Protein AF-A0A026VW78-F1 (afdb_monomer)

Organism: Ooceraea biroi (NCBI:txid2015173)

Foldseek 3Di:
DDQALVVVVCCVPPVVCVVCVVPDPVCVLQDAAEDPAPPRCPDPVNVVVCCVRNVQRYEYPPGDHDDDPDDPDPD

Sequence (75 aa):
RNVTGHSFLELLRDYLPTLLEEVDLETRRRMWIQMDGAPPHFARNIRHFLDKNFNGRWIGRGDPIAWPPRRFDFT

Mean predicted aligned error: 6.8 Å

InterPro domains:
  IPR036397 Ribonuclease H superfamily [G3DSA:3.30.420.10] (1-75)

Secondary structure (DSSP, 8-state):
----HHHHHHIIIIIHHHHTTTS-HHHHHH--EE----GGGG-HHHHHHHHHHHTT-EEBSSSSSBPPS------

Structure (mmCIF, N/CA/C/O backbone):
data_AF-A0A026VW78-F1
#
_entry.id   AF-A0A026VW78-F1
#
loop_
_atom_site.group_PDB
_atom_site.id
_atom_site.type_symbol
_atom_site.label_atom_id
_atom_site.label_alt_id
_atom_site.label_comp_id
_atom_site.label_asym_id
_atom_site.label_entity_id
_atom_site.label_seq_id
_atom_site.pdbx_PDB_ins_code
_atom_site.Cartn_x
_atom_site.Cartn_y
_atom_site.Cartn_z
_atom_site.occupancy
_atom_site.B_iso_or_equiv
_atom_site.auth_seq_id
_atom_site.auth_comp_id
_atom_site.auth_asym_id
_atom_site.auth_atom_id
_atom_site.pdbx_PDB_model_num
ATOM 1 N N . ARG A 1 1 ? 15.607 11.637 -1.926 1.00 57.69 1 ARG A N 1
ATOM 2 C CA . ARG A 1 1 ? 15.629 10.154 -1.816 1.00 57.69 1 ARG A CA 1
ATOM 3 C C . ARG A 1 1 ? 14.812 9.618 -2.990 1.00 57.69 1 ARG A C 1
ATOM 5 O O . ARG A 1 1 ? 13.715 10.121 -3.179 1.00 57.69 1 ARG A O 1
ATOM 12 N N . ASN A 1 2 ? 15.344 8.711 -3.815 1.00 69.00 2 ASN A N 1
ATOM 13 C CA . ASN A 1 2 ? 14.609 8.185 -4.977 1.00 69.00 2 ASN A CA 1
ATOM 14 C C . ASN A 1 2 ? 13.552 7.171 -4.521 1.00 69.00 2 ASN A C 1
ATOM 16 O O . ASN A 1 2 ? 13.848 6.326 -3.677 1.00 69.00 2 ASN A O 1
ATOM 20 N N . VAL A 1 3 ? 12.342 7.244 -5.079 1.00 74.44 3 VAL A N 1
ATOM 21 C CA . VAL A 1 3 ? 11.282 6.266 -4.805 1.00 74.44 3 VAL A CA 1
ATOM 22 C C . VAL A 1 3 ? 11.548 5.012 -5.637 1.00 74.44 3 VAL A C 1
ATOM 24 O O . VAL A 1 3 ? 11.522 5.046 -6.865 1.00 74.44 3 VAL A O 1
ATOM 27 N N . THR A 1 4 ? 11.817 3.900 -4.960 1.00 84.88 4 THR A N 1
ATOM 28 C CA . THR A 1 4 ? 11.879 2.555 -5.550 1.00 84.88 4 THR A CA 1
ATOM 29 C C . THR A 1 4 ? 10.603 1.786 -5.217 1.00 84.88 4 THR A C 1
ATOM 31 O O . THR A 1 4 ? 9.885 2.141 -4.281 1.00 84.88 4 THR A O 1
ATOM 34 N N . GLY A 1 5 ? 10.339 0.682 -5.921 1.00 81.75 5 GLY A N 1
ATOM 35 C CA . GLY A 1 5 ? 9.213 -0.188 -5.566 1.00 81.75 5 GLY A CA 1
ATOM 36 C C . GLY A 1 5 ? 9.325 -0.789 -4.157 1.00 81.75 5 GLY A C 1
ATOM 37 O O . GLY A 1 5 ? 8.311 -1.042 -3.515 1.00 81.75 5 GLY A O 1
ATOM 38 N N . HIS A 1 6 ? 10.544 -0.968 -3.635 1.00 85.94 6 HIS A N 1
ATOM 39 C CA . HIS A 1 6 ? 10.755 -1.449 -2.269 1.00 85.94 6 HIS A CA 1
ATOM 40 C C . HIS A 1 6 ? 10.382 -0.390 -1.227 1.00 85.94 6 HIS A C 1
ATOM 42 O O . HIS A 1 6 ? 9.548 -0.656 -0.369 1.00 85.94 6 HIS A O 1
ATOM 48 N N . SER A 1 7 ? 10.921 0.827 -1.355 1.00 87.88 7 SER A N 1
ATOM 49 C CA . SER A 1 7 ? 10.588 1.936 -0.447 1.00 87.88 7 SER A CA 1
ATOM 50 C C . SER A 1 7 ? 9.112 2.330 -0.524 1.00 87.88 7 SER A C 1
ATOM 52 O O . SER A 1 7 ? 8.539 2.812 0.444 1.00 87.88 7 SER A O 1
ATOM 54 N N . PHE A 1 8 ? 8.476 2.132 -1.681 1.00 87.94 8 PHE A N 1
ATOM 55 C CA . PHE A 1 8 ? 7.043 2.365 -1.817 1.00 87.94 8 PHE A CA 1
ATOM 56 C C . PHE A 1 8 ? 6.206 1.267 -1.148 1.00 87.94 8 PHE A C 1
ATOM 58 O O . PHE A 1 8 ? 5.202 1.567 -0.513 1.00 87.94 8 PHE A O 1
ATOM 65 N N . LEU A 1 9 ? 6.624 0.001 -1.228 1.00 89.56 9 LEU A N 1
ATOM 66 C CA . LEU A 1 9 ? 5.970 -1.068 -0.473 1.00 89.56 9 LEU A CA 1
ATOM 67 C C . LEU A 1 9 ? 6.115 -0.862 1.043 1.00 89.56 9 LEU A C 1
ATOM 69 O O . LEU A 1 9 ? 5.164 -1.103 1.778 1.00 89.56 9 LEU A O 1
ATOM 73 N N . GLU A 1 10 ? 7.278 -0.394 1.497 1.00 92.06 10 GLU A N 1
ATOM 74 C CA . GLU A 1 10 ? 7.518 -0.007 2.892 1.00 92.06 10 GLU A CA 1
ATOM 75 C C . GLU A 1 10 ? 6.553 1.106 3.327 1.00 92.06 10 GLU A C 1
ATOM 77 O O . GLU A 1 10 ? 5.881 0.970 4.345 1.00 92.06 10 GLU A O 1
ATOM 82 N N . LEU A 1 11 ? 6.374 2.148 2.503 1.00 91.06 11 LEU A N 1
ATOM 83 C CA . LEU A 1 11 ? 5.365 3.189 2.732 1.00 91.06 11 LEU A CA 1
ATOM 84 C C . LEU A 1 11 ? 3.962 2.592 2.930 1.00 91.06 11 LEU A C 1
ATOM 86 O O . LEU A 1 11 ? 3.296 2.904 3.914 1.00 91.06 11 LEU A O 1
ATOM 90 N N . LEU A 1 12 ? 3.519 1.726 2.015 1.00 90.62 12 LEU A N 1
ATOM 91 C CA . LEU A 1 12 ? 2.179 1.129 2.059 1.00 90.62 12 LEU A CA 1
ATOM 92 C C . LEU A 1 12 ? 1.965 0.193 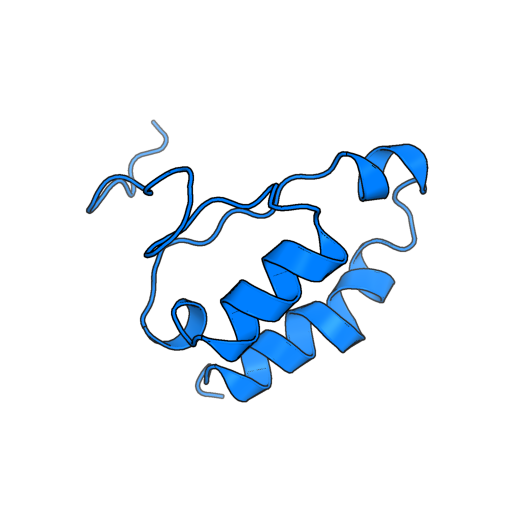3.254 1.00 90.62 12 LEU A C 1
ATOM 94 O O . LEU A 1 12 ? 0.850 0.095 3.760 1.00 90.62 12 LEU A O 1
ATOM 98 N N . ARG A 1 13 ? 3.003 -0.534 3.669 1.00 92.06 13 ARG A N 1
ATOM 99 C CA . ARG A 1 13 ? 2.902 -1.547 4.723 1.00 92.06 13 ARG A CA 1
ATOM 100 C C . ARG A 1 13 ? 3.104 -0.958 6.113 1.00 92.06 13 ARG A C 1
ATOM 102 O O . ARG A 1 13 ? 2.344 -1.295 7.014 1.00 92.06 13 ARG A O 1
ATOM 109 N N . ASP A 1 14 ? 4.117 -0.115 6.270 1.00 93.69 14 ASP A N 1
ATOM 110 C CA . ASP A 1 14 ? 4.651 0.250 7.584 1.00 93.69 14 ASP A CA 1
ATOM 111 C C . ASP A 1 14 ? 4.234 1.663 8.004 1.00 93.69 14 ASP A C 1
ATOM 113 O O . ASP A 1 14 ? 4.051 1.920 9.188 1.00 93.69 14 ASP A O 1
ATOM 117 N N . TYR A 1 15 ? 4.027 2.571 7.045 1.00 93.94 15 TYR A N 1
ATOM 118 C CA . TYR A 1 15 ? 3.712 3.974 7.337 1.00 93.94 15 TYR A CA 1
ATOM 119 C C . TYR A 1 15 ? 2.241 4.318 7.106 1.00 93.94 15 TYR A C 1
ATOM 121 O O . TYR A 1 15 ? 1.651 5.065 7.883 1.00 93.94 15 TYR A O 1
ATOM 129 N N . LEU A 1 16 ? 1.622 3.770 6.057 1.00 92.69 16 LEU A N 1
ATOM 130 C CA . LEU A 1 16 ? 0.225 4.045 5.724 1.00 92.69 16 LEU A CA 1
ATOM 131 C C . LEU A 1 16 ? -0.751 3.720 6.872 1.00 92.69 16 LEU A C 1
ATOM 133 O O . LEU A 1 16 ? -1.647 4.531 7.095 1.00 92.69 16 LEU A O 1
ATOM 137 N N . PRO A 1 17 ? -0.606 2.617 7.638 1.00 91.44 17 PRO A N 1
ATOM 138 C CA . PRO A 1 17 ? -1.486 2.363 8.778 1.00 91.44 17 PRO A CA 1
ATOM 139 C C . PRO A 1 17 ? -1.423 3.465 9.840 1.00 91.44 17 PRO A C 1
ATOM 141 O O . PRO A 1 17 ? -2.473 3.866 10.336 1.00 91.44 17 PRO A O 1
ATOM 144 N N . THR A 1 18 ? -0.219 3.978 10.122 1.00 94.38 18 THR A N 1
ATOM 145 C CA . THR A 1 18 ? 0.009 5.083 11.064 1.00 94.38 18 THR A CA 1
ATOM 146 C C . THR A 1 18 ? -0.595 6.386 10.555 1.00 94.38 18 THR A C 1
ATOM 148 O O . THR A 1 18 ? -1.272 7.092 11.292 1.00 94.38 18 THR A O 1
ATOM 151 N N . LEU A 1 19 ? -0.442 6.681 9.261 1.00 94.00 19 LEU A N 1
ATOM 152 C CA . LEU A 1 19 ? -1.047 7.868 8.643 1.00 94.00 19 LEU A CA 1
ATOM 153 C C . LEU A 1 19 ? -2.583 7.852 8.673 1.00 94.00 19 LEU A C 1
ATOM 155 O O . LEU A 1 19 ? -3.209 8.899 8.533 1.00 94.00 19 LEU A O 1
ATOM 159 N N . LEU A 1 20 ? -3.190 6.676 8.836 1.00 94.25 20 LEU A N 1
ATOM 160 C CA . LEU A 1 20 ? -4.636 6.4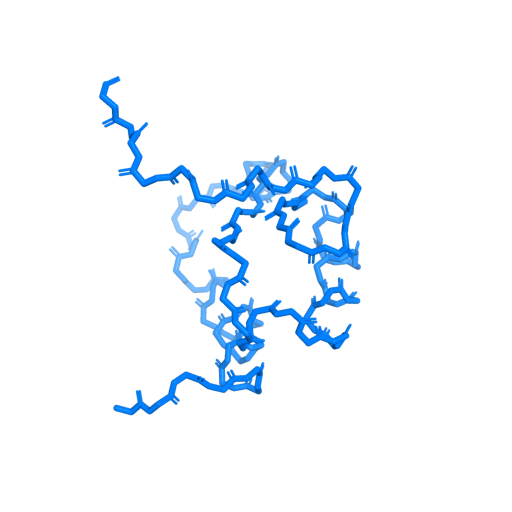91 8.881 1.00 94.25 20 LEU A CA 1
ATOM 161 C C . LEU A 1 20 ? -5.162 6.259 10.302 1.00 94.25 20 LEU A C 1
ATOM 163 O O . LEU A 1 20 ? -6.316 5.865 10.437 1.00 94.25 20 LEU A O 1
ATOM 167 N N . GLU A 1 21 ? -4.362 6.473 11.353 1.00 94.50 21 GLU A N 1
ATOM 168 C CA . GLU A 1 21 ? -4.748 6.179 12.744 1.00 94.50 21 GLU A CA 1
ATOM 169 C C . GLU A 1 21 ? -6.052 6.860 13.182 1.00 94.50 21 GLU A C 1
ATOM 171 O O . GLU A 1 21 ? -6.852 6.224 13.867 1.00 94.50 21 GLU A O 1
ATOM 176 N N . GLU A 1 22 ? -6.319 8.071 12.694 1.00 96.00 22 GLU A N 1
ATOM 177 C CA . GLU A 1 22 ? -7.530 8.851 12.996 1.00 96.00 22 GLU A CA 1
ATOM 178 C C . GLU A 1 22 ? -8.759 8.461 12.148 1.00 96.00 22 GLU A C 1
ATOM 180 O O . GLU A 1 22 ? -9.879 8.881 12.427 1.00 96.00 22 GLU A O 1
ATOM 185 N N . VAL A 1 23 ? -8.582 7.659 11.094 1.00 94.25 23 VAL A N 1
ATOM 186 C CA . VAL A 1 23 ? -9.689 7.190 10.242 1.00 94.25 23 VAL A CA 1
ATOM 187 C C . VAL A 1 23 ? -10.320 5.968 10.897 1.00 94.25 23 VAL A C 1
ATOM 189 O O . VAL A 1 23 ? -9.604 5.072 11.320 1.00 94.25 23 VAL A O 1
ATOM 192 N N . ASP A 1 24 ? -11.637 5.833 10.971 1.00 95.00 24 ASP A N 1
ATOM 193 C CA . ASP A 1 24 ? -12.226 4.637 11.583 1.00 95.00 24 ASP A CA 1
ATOM 194 C C . ASP A 1 24 ? -11.947 3.352 10.766 1.00 95.00 24 ASP A C 1
ATOM 196 O O . ASP A 1 24 ? -11.658 3.373 9.563 1.00 95.00 24 ASP A O 1
ATOM 200 N N . LEU A 1 25 ? -12.022 2.194 11.428 1.00 90.50 25 LEU A N 1
ATOM 201 C CA . LEU A 1 25 ? -11.708 0.904 10.804 1.00 90.50 25 LEU A CA 1
ATOM 202 C C . LEU A 1 25 ? -12.673 0.529 9.670 1.00 90.50 25 LEU A C 1
ATOM 204 O O . LEU A 1 25 ? -12.261 -0.158 8.734 1.00 90.50 25 LEU A O 1
ATOM 208 N N . GLU A 1 26 ? -13.941 0.936 9.734 1.00 92.25 26 GLU A N 1
ATOM 209 C CA . GLU A 1 26 ? -14.925 0.619 8.696 1.00 92.25 26 GLU A CA 1
ATOM 210 C C . GLU A 1 26 ? -14.606 1.386 7.410 1.00 92.25 26 GLU A C 1
ATOM 212 O O . GLU A 1 26 ? -14.570 0.792 6.326 1.00 92.25 26 GLU A O 1
ATOM 217 N N . THR A 1 27 ? -14.256 2.665 7.543 1.00 92.19 27 THR A N 1
ATOM 218 C CA . THR A 1 27 ? -13.775 3.503 6.445 1.00 92.19 27 THR A CA 1
ATOM 219 C C . THR A 1 27 ? -12.482 2.944 5.855 1.00 92.19 27 THR A C 1
ATOM 221 O O . THR A 1 27 ? -12.419 2.724 4.644 1.00 92.19 27 THR A O 1
ATOM 224 N N . ARG A 1 28 ? -11.480 2.594 6.678 1.00 90.62 28 ARG A N 1
ATOM 225 C CA . ARG A 1 28 ? -10.226 1.978 6.186 1.00 90.62 28 ARG A CA 1
ATOM 226 C C . ARG A 1 28 ? -10.479 0.681 5.412 1.00 90.62 28 ARG A C 1
ATOM 228 O O . ARG A 1 28 ? -9.854 0.448 4.380 1.00 90.62 28 ARG A O 1
ATOM 235 N N . ARG A 1 29 ? -11.422 -0.154 5.866 1.00 87.75 29 ARG A N 1
ATOM 236 C CA . ARG A 1 29 ? -11.787 -1.412 5.189 1.00 87.75 29 ARG A CA 1
ATOM 237 C C . ARG A 1 29 ? -12.487 -1.199 3.848 1.00 87.75 29 ARG A C 1
ATOM 239 O O . ARG A 1 29 ? -12.422 -2.091 3.009 1.00 87.75 29 ARG A O 1
ATOM 246 N N . ARG A 1 30 ? -13.153 -0.063 3.633 1.00 90.62 30 ARG A N 1
ATOM 247 C CA . ARG A 1 30 ? -13.848 0.269 2.372 1.00 90.62 30 ARG A CA 1
ATOM 248 C C . ARG A 1 30 ? -13.052 1.197 1.455 1.00 90.62 30 ARG A C 1
ATOM 250 O O . ARG A 1 30 ? -13.480 1.440 0.329 1.00 90.62 30 ARG A O 1
ATOM 257 N N . MET A 1 31 ? -11.912 1.693 1.922 1.00 90.94 31 MET A N 1
ATOM 258 C CA . MET A 1 31 ? -11.067 2.629 1.194 1.00 90.94 31 MET A CA 1
ATOM 259 C C . MET A 1 31 ? -10.529 2.025 -0.111 1.00 90.94 31 MET A C 1
ATOM 261 O O . MET A 1 31 ? -10.275 0.819 -0.205 1.00 90.94 31 MET A O 1
ATOM 265 N N . TRP A 1 32 ? -10.346 2.902 -1.098 1.00 90.75 32 TRP A N 1
ATOM 266 C CA . TRP A 1 32 ? -9.690 2.621 -2.371 1.00 90.75 32 TRP A CA 1
ATOM 267 C C . TRP A 1 32 ? -8.318 3.287 -2.418 1.00 90.75 32 TRP A C 1
ATOM 269 O O . TRP A 1 32 ? -8.170 4.430 -1.990 1.00 90.75 32 TRP A O 1
ATOM 279 N N . ILE A 1 33 ? -7.328 2.586 -2.970 1.00 88.00 33 ILE A N 1
ATOM 280 C CA . ILE A 1 33 ? -5.988 3.139 -3.206 1.00 88.00 33 ILE A CA 1
ATOM 281 C C . ILE A 1 33 ? -5.845 3.504 -4.683 1.00 88.00 33 ILE A C 1
ATOM 283 O O . ILE A 1 33 ? -6.024 2.656 -5.548 1.00 88.00 33 ILE A O 1
ATOM 287 N N . GLN A 1 34 ? -5.483 4.747 -4.990 1.00 87.19 34 GLN A N 1
ATOM 288 C CA . GLN A 1 34 ? -5.231 5.193 -6.362 1.00 87.19 34 GLN A CA 1
ATOM 289 C C . GLN A 1 34 ? -3.746 5.516 -6.550 1.00 87.19 34 GLN A C 1
ATOM 291 O O . GLN A 1 34 ? -3.154 6.210 -5.727 1.00 87.19 34 GLN A O 1
ATOM 296 N N . MET A 1 35 ? -3.149 5.036 -7.643 1.00 82.00 35 MET A N 1
ATOM 297 C CA . MET A 1 35 ? -1.755 5.308 -8.007 1.00 82.00 35 MET A CA 1
ATOM 298 C C . MET A 1 35 ? -1.651 5.775 -9.462 1.00 82.00 35 MET A C 1
ATOM 300 O O . MET A 1 35 ? -2.307 5.237 -10.351 1.00 82.00 35 MET A O 1
ATOM 304 N N . ASP A 1 36 ? -0.770 6.741 -9.721 1.00 74.25 36 ASP A N 1
ATOM 305 C CA . ASP A 1 36 ? -0.596 7.428 -11.014 1.00 74.25 36 ASP A CA 1
ATOM 306 C C . ASP A 1 36 ? 0.123 6.598 -12.101 1.00 74.25 36 ASP A C 1
ATOM 308 O O . ASP A 1 36 ? 0.328 7.047 -13.231 1.00 74.25 36 ASP A O 1
ATOM 312 N N . GLY A 1 37 ? 0.490 5.354 -11.785 1.00 68.69 37 GLY A N 1
ATOM 313 C CA . GLY A 1 37 ? 1.131 4.433 -12.716 1.00 68.69 37 GLY A CA 1
ATOM 314 C C . GLY A 1 37 ? 2.616 4.711 -12.966 1.00 68.69 37 GLY A C 1
ATOM 315 O O . GLY A 1 37 ? 3.151 4.177 -13.946 1.00 68.69 37 GLY A O 1
ATOM 316 N N . ALA A 1 38 ? 3.295 5.497 -12.117 1.00 75.50 38 ALA A N 1
ATOM 317 C CA . ALA A 1 38 ? 4.740 5.675 -12.236 1.00 75.50 38 ALA A CA 1
ATOM 318 C C . ALA A 1 38 ? 5.490 4.325 -12.105 1.00 75.50 38 ALA A C 1
ATOM 320 O O . ALA A 1 38 ? 5.039 3.425 -11.388 1.00 75.50 38 ALA A O 1
ATOM 321 N N . PRO A 1 39 ? 6.661 4.161 -12.758 1.00 72.31 39 PRO A N 1
ATOM 322 C CA . PRO A 1 39 ? 7.411 2.901 -12.777 1.00 72.31 39 PRO A CA 1
ATOM 323 C C . PRO A 1 39 ? 7.629 2.213 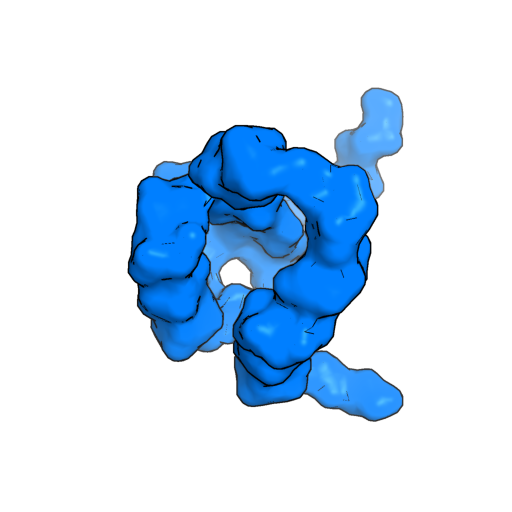-11.414 1.00 72.31 39 PRO A C 1
ATOM 325 O O . PRO A 1 39 ? 7.454 0.993 -11.357 1.00 72.31 39 PRO A O 1
ATOM 328 N N . PRO A 1 40 ? 7.964 2.917 -10.308 1.00 70.25 40 PRO A N 1
ATOM 329 C CA . P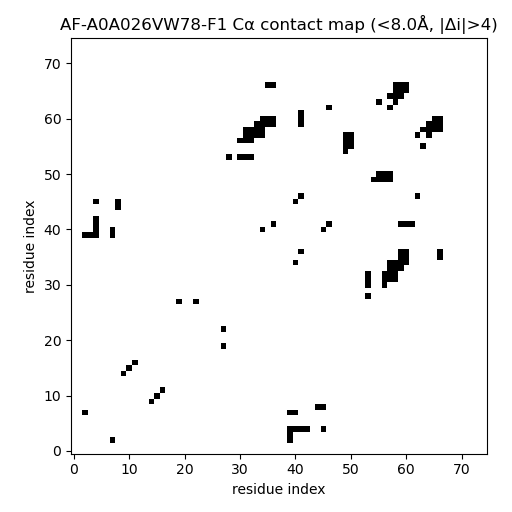RO A 1 40 ? 8.147 2.254 -9.016 1.00 70.25 40 PRO A CA 1
ATOM 330 C C . PRO A 1 40 ? 6.848 1.675 -8.438 1.00 70.25 40 PRO A C 1
ATOM 332 O O . PRO A 1 40 ? 6.923 0.731 -7.659 1.00 70.25 40 PRO A O 1
ATOM 335 N N . HIS A 1 41 ? 5.675 2.171 -8.842 1.00 71.12 41 HIS A N 1
ATOM 336 C CA . HIS A 1 41 ? 4.368 1.724 -8.347 1.00 71.12 41 HIS A CA 1
ATOM 337 C C . HIS A 1 41 ? 3.839 0.474 -9.075 1.00 71.12 41 HIS A C 1
ATOM 339 O O . HIS A 1 41 ? 2.897 -0.161 -8.611 1.00 71.12 41 HIS A O 1
ATOM 345 N N . PHE A 1 42 ? 4.461 0.075 -10.192 1.00 70.81 42 PHE A N 1
ATOM 346 C CA . PHE A 1 42 ? 4.018 -1.054 -11.026 1.00 70.81 42 PHE A CA 1
ATOM 347 C C . PHE A 1 42 ? 4.601 -2.422 -10.613 1.00 70.81 42 PHE A C 1
ATOM 349 O O . PHE A 1 42 ? 4.287 -3.462 -11.205 1.00 70.81 42 PHE A O 1
ATOM 356 N N . ALA A 1 43 ? 5.488 -2.461 -9.616 1.00 83.06 43 ALA A N 1
ATOM 357 C CA . ALA A 1 43 ? 6.177 -3.697 -9.266 1.00 83.06 43 ALA A CA 1
ATOM 358 C C . ALA A 1 43 ? 5.192 -4.789 -8.791 1.00 83.06 43 ALA A C 1
ATOM 360 O O . ALA A 1 43 ? 4.227 -4.533 -8.073 1.00 83.06 43 ALA A O 1
ATOM 361 N N . ARG A 1 44 ? 5.428 -6.045 -9.200 1.00 86.25 44 ARG A N 1
ATOM 362 C CA . ARG A 1 44 ? 4.518 -7.183 -8.940 1.00 86.25 44 ARG A CA 1
ATOM 363 C C . ARG A 1 44 ? 4.232 -7.403 -7.449 1.00 86.25 44 ARG A C 1
ATOM 365 O O . ARG A 1 44 ? 3.132 -7.803 -7.092 1.00 86.25 44 ARG A O 1
ATOM 372 N N . ASN A 1 45 ? 5.219 -7.157 -6.593 1.00 86.88 45 ASN A N 1
ATOM 373 C CA . ASN A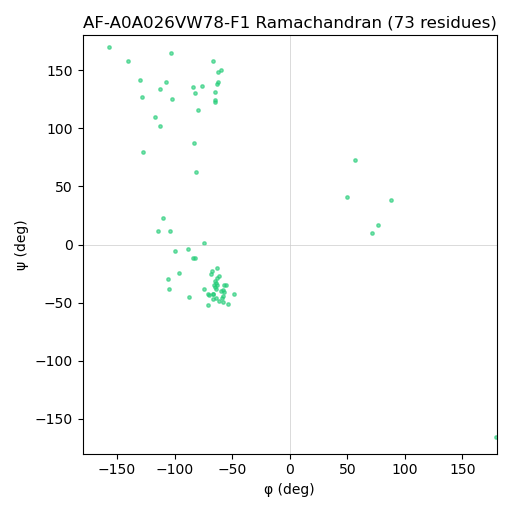 1 45 ? 5.084 -7.261 -5.140 1.00 86.88 45 ASN A CA 1
ATOM 374 C C . ASN A 1 45 ? 4.097 -6.233 -4.563 1.00 86.88 45 ASN A C 1
ATOM 376 O O . ASN A 1 45 ? 3.355 -6.579 -3.651 1.00 86.88 45 ASN A O 1
ATOM 380 N N . ILE A 1 46 ? 4.055 -5.013 -5.107 1.00 87.06 46 ILE A N 1
ATOM 381 C CA . ILE A 1 46 ? 3.094 -3.976 -4.706 1.00 87.06 46 ILE A CA 1
ATOM 382 C C . ILE A 1 46 ? 1.681 -4.405 -5.092 1.00 87.06 46 ILE A C 1
ATOM 384 O O . ILE A 1 46 ? 0.791 -4.379 -4.254 1.00 87.06 46 ILE A O 1
ATOM 388 N N . ARG A 1 47 ? 1.492 -4.889 -6.324 1.00 87.00 47 ARG A N 1
ATOM 389 C CA . ARG A 1 47 ? 0.183 -5.360 -6.807 1.00 87.00 47 ARG A CA 1
ATOM 390 C C . ARG A 1 47 ? -0.375 -6.484 -5.939 1.00 87.00 47 ARG A C 1
ATOM 392 O O . ARG A 1 47 ? -1.469 -6.378 -5.407 1.00 87.00 47 ARG A O 1
ATOM 399 N N . HIS A 1 48 ? 0.448 -7.497 -5.671 1.00 89.06 48 HIS A N 1
ATOM 400 C CA . HIS A 1 48 ? 0.055 -8.615 -4.815 1.00 89.06 48 HIS A CA 1
ATOM 401 C C . HIS A 1 48 ? -0.241 -8.179 -3.368 1.00 89.06 48 HIS A C 1
AT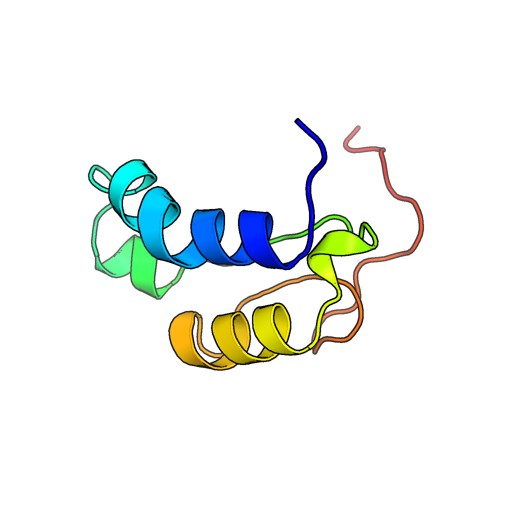OM 403 O O . HIS A 1 48 ? -1.136 -8.722 -2.719 1.00 89.06 48 HIS A O 1
ATOM 409 N N . PHE A 1 49 ? 0.493 -7.185 -2.855 1.00 90.12 49 PHE A N 1
ATOM 410 C CA . PHE A 1 49 ? 0.188 -6.581 -1.562 1.00 90.12 49 PHE A CA 1
ATOM 411 C C . PHE A 1 49 ? -1.174 -5.878 -1.584 1.00 90.12 49 PHE A C 1
ATOM 413 O O . PHE A 1 49 ? -1.969 -6.079 -0.667 1.00 90.12 49 PHE A O 1
ATOM 420 N N . LEU A 1 50 ? -1.464 -5.092 -2.619 1.00 89.19 50 LEU A N 1
ATOM 421 C CA . LEU A 1 50 ? -2.719 -4.358 -2.724 1.00 89.19 50 LEU A CA 1
ATOM 422 C C . LEU A 1 50 ? -3.924 -5.292 -2.889 1.00 89.19 50 LEU A C 1
ATOM 424 O O . LEU A 1 50 ? -4.913 -5.133 -2.176 1.00 89.19 50 LEU A O 1
ATOM 428 N N . ASP A 1 51 ? -3.809 -6.330 -3.716 1.00 88.94 51 ASP A N 1
ATOM 429 C CA . ASP A 1 51 ? -4.855 -7.345 -3.882 1.00 88.94 51 ASP A CA 1
ATOM 430 C C . ASP A 1 51 ? -5.197 -8.031 -2.555 1.00 88.94 51 ASP A C 1
ATOM 432 O O . ASP A 1 51 ? -6.371 -8.177 -2.206 1.00 88.94 51 ASP A O 1
ATOM 436 N N . LYS A 1 52 ? -4.171 -8.399 -1.775 1.00 90.19 52 LYS A N 1
ATOM 437 C CA . LYS A 1 52 ? -4.343 -9.088 -0.491 1.00 90.19 52 LYS A CA 1
ATOM 438 C C . LYS A 1 52 ? -4.924 -8.184 0.599 1.00 90.19 52 LYS A C 1
ATOM 440 O O . LYS A 1 52 ? -5.758 -8.642 1.374 1.00 90.19 52 LYS A O 1
ATOM 445 N N . ASN A 1 53 ? -4.461 -6.937 0.697 1.00 89.50 53 ASN A N 1
ATOM 446 C CA . ASN A 1 53 ? -4.770 -6.064 1.838 1.00 89.50 53 ASN A CA 1
ATOM 447 C C . ASN A 1 53 ? -5.954 -5.123 1.583 1.00 89.50 53 ASN A C 1
ATOM 449 O O . ASN A 1 53 ? -6.625 -4.723 2.530 1.00 89.50 53 ASN A O 1
ATOM 453 N N . PHE A 1 54 ? -6.245 -4.810 0.320 1.00 87.88 54 PHE A N 1
ATOM 454 C CA . PHE A 1 54 ? -7.357 -3.943 -0.077 1.00 87.88 54 PHE A CA 1
ATOM 455 C C . PHE A 1 54 ? -8.428 -4.696 -0.878 1.00 87.88 54 PHE A C 1
ATOM 457 O O . PHE A 1 54 ? -9.324 -4.070 -1.434 1.00 87.88 54 PHE A O 1
ATOM 464 N N . ASN A 1 55 ? -8.380 -6.035 -0.929 1.00 87.56 55 ASN A N 1
ATOM 465 C CA . ASN A 1 55 ? -9.325 -6.891 -1.665 1.00 87.56 55 ASN A CA 1
ATOM 466 C C . ASN A 1 55 ? -9.535 -6.441 -3.127 1.00 87.56 55 ASN A C 1
ATOM 468 O O . ASN A 1 55 ? -10.671 -6.385 -3.599 1.00 87.56 55 ASN A O 1
ATOM 472 N N . GLY A 1 56 ? -8.464 -6.041 -3.816 1.00 83.50 56 GLY A N 1
ATOM 473 C CA . GLY A 1 56 ? -8.549 -5.530 -5.190 1.00 83.50 56 GLY A CA 1
ATOM 474 C C . GLY A 1 56 ? -9.182 -4.136 -5.331 1.00 83.50 56 GLY A C 1
ATOM 475 O O . GLY A 1 56 ? -9.447 -3.706 -6.448 1.00 83.50 56 GLY A O 1
ATOM 476 N N . ARG A 1 57 ? -9.423 -3.402 -4.231 1.00 89.00 57 ARG A N 1
ATOM 477 C CA . ARG A 1 57 ? -9.869 -1.994 -4.251 1.00 89.00 57 ARG A CA 1
ATOM 478 C C . ARG A 1 57 ? -8.694 -1.049 -4.466 1.00 89.00 57 ARG A C 1
ATOM 480 O O . ARG A 1 57 ? -8.354 -0.229 -3.608 1.00 89.00 57 ARG A O 1
ATOM 487 N N . TRP A 1 58 ? -8.052 -1.176 -5.613 1.00 88.44 58 TRP A N 1
ATOM 488 C CA . TRP A 1 58 ? -7.041 -0.226 -6.025 1.00 88.44 58 TRP A CA 1
ATOM 489 C C . TRP A 1 58 ? -7.130 0.065 -7.520 1.00 88.44 58 TRP A C 1
ATOM 491 O O . TRP A 1 58 ? -7.790 -0.643 -8.277 1.00 88.44 58 TRP A O 1
ATOM 501 N N . ILE A 1 59 ? -6.580 1.212 -7.902 1.00 85.12 59 ILE A N 1
ATOM 502 C CA . ILE A 1 59 ? -6.620 1.738 -9.260 1.00 85.12 59 ILE A CA 1
ATOM 503 C C . ILE A 1 59 ? -5.190 2.084 -9.652 1.00 85.12 59 ILE A C 1
ATOM 505 O O . ILE A 1 59 ? -4.502 2.835 -8.954 1.00 85.12 59 ILE A O 1
ATOM 509 N N . GLY A 1 60 ? -4.742 1.559 -10.786 1.00 82.50 60 GLY A N 1
ATOM 510 C CA . GLY A 1 60 ? -3.400 1.814 -11.278 1.00 82.50 60 GLY A CA 1
ATOM 511 C C . GLY A 1 60 ? -3.107 1.098 -12.587 1.00 82.50 60 GLY A C 1
ATOM 512 O O . GLY A 1 60 ? -3.989 0.630 -13.305 1.00 82.50 60 GLY A O 1
ATOM 513 N N . ARG A 1 61 ? -1.823 1.037 -12.938 1.00 75.56 61 ARG A N 1
ATOM 514 C CA . ARG A 1 61 ? -1.363 0.315 -14.125 1.00 75.56 61 ARG A CA 1
ATOM 515 C C . ARG A 1 61 ? -1.231 -1.183 -13.785 1.00 75.56 61 ARG A C 1
ATOM 517 O O . ARG A 1 61 ? -0.539 -1.527 -12.833 1.00 75.56 61 ARG A O 1
ATOM 524 N N . GLY A 1 62 ? -1.805 -2.067 -14.611 1.00 69.69 62 GLY A N 1
ATOM 525 C CA . GLY A 1 62 ? -1.623 -3.535 -14.536 1.00 69.69 62 GLY A CA 1
ATOM 526 C C . GLY A 1 62 ? -2.586 -4.283 -13.622 1.00 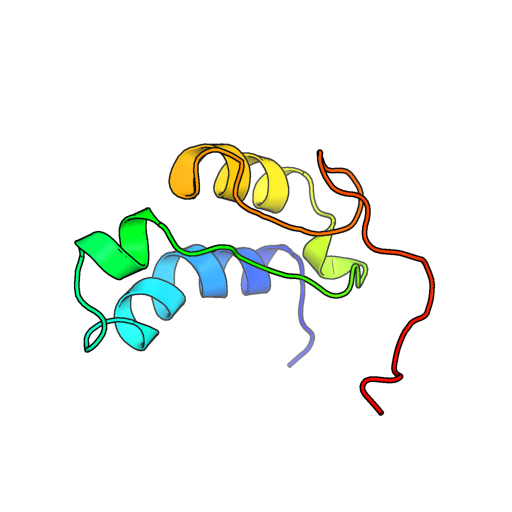69.69 62 GLY A C 1
ATOM 527 O O . GLY A 1 62 ? -2.137 -5.201 -12.929 1.00 69.69 62 GLY A O 1
ATOM 528 N N . ASP A 1 63 ? -3.848 -3.851 -13.623 1.00 64.38 63 ASP A N 1
ATOM 529 C CA . ASP A 1 63 ? -4.803 -4.034 -12.532 1.00 64.38 63 ASP A CA 1
ATOM 530 C C . ASP A 1 63 ? -6.282 -3.946 -13.005 1.00 64.38 63 ASP A C 1
ATOM 532 O O . ASP A 1 63 ? -6.464 -3.566 -14.169 1.00 64.38 63 ASP A O 1
ATOM 536 N N . PRO A 1 64 ? -7.338 -4.281 -12.207 1.00 59.66 64 PRO A N 1
ATOM 537 C CA . PRO A 1 64 ? -8.695 -4.457 -12.731 1.00 59.66 64 PRO A CA 1
ATOM 538 C C . PRO A 1 64 ? -9.302 -3.186 -13.323 1.00 59.66 64 PRO A C 1
ATOM 540 O O . PRO A 1 64 ? -10.067 -3.274 -14.282 1.00 59.66 64 PRO A O 1
ATOM 543 N N . ILE A 1 65 ? -8.968 -2.014 -12.772 1.00 69.06 65 ILE A N 1
ATOM 544 C CA . ILE A 1 65 ? -9.379 -0.720 -13.322 1.00 69.06 65 ILE A CA 1
ATOM 545 C C . ILE A 1 65 ? -8.130 -0.011 -13.832 1.00 69.06 65 ILE A C 1
ATOM 547 O O . ILE A 1 65 ? -7.346 0.553 -13.066 1.00 69.06 65 ILE A O 1
ATOM 551 N N . ALA A 1 66 ? -7.944 -0.052 -15.150 1.00 67.56 66 ALA A N 1
ATOM 552 C CA . ALA A 1 66 ? -6.828 0.611 -15.801 1.00 67.56 66 ALA A CA 1
ATOM 553 C C . ALA A 1 66 ? -6.939 2.133 -15.637 1.00 67.56 66 ALA A C 1
ATOM 555 O O . ALA A 1 66 ? -7.915 2.748 -16.072 1.00 67.56 66 ALA A O 1
ATOM 556 N N . TRP A 1 67 ? -5.908 2.750 -15.059 1.00 68.31 67 TRP A N 1
ATOM 557 C CA . TRP A 1 67 ? -5.788 4.205 -15.078 1.00 68.31 67 TRP A CA 1
ATOM 558 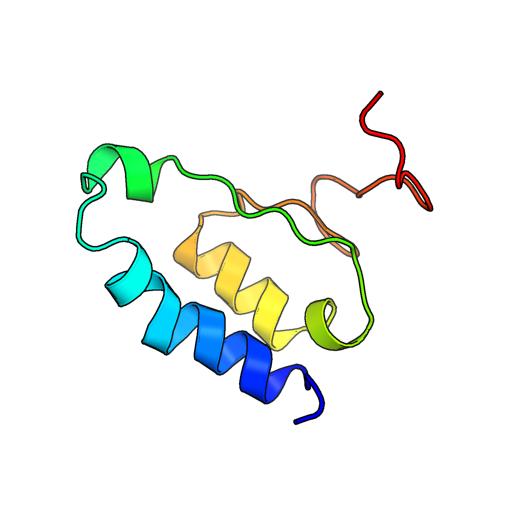C C . TRP A 1 67 ? -5.598 4.700 -16.523 1.00 68.31 67 TRP A C 1
ATOM 560 O O . TRP A 1 67 ? -4.737 4.161 -17.234 1.00 68.31 67 TRP A O 1
ATOM 570 N N . PRO A 1 68 ? -6.356 5.709 -16.991 1.00 65.25 68 PRO A N 1
ATOM 571 C CA . PRO A 1 68 ? -6.182 6.234 -18.336 1.00 65.25 68 PRO A CA 1
ATOM 572 C C . PRO A 1 68 ? -4.777 6.844 -18.497 1.00 65.25 68 PRO A C 1
ATOM 574 O O . PRO A 1 68 ? -4.281 7.533 -17.601 1.00 65.25 68 PRO A O 1
ATOM 577 N N . PRO A 1 69 ? -4.097 6.616 -19.634 1.00 61.53 69 PRO A N 1
ATOM 578 C CA . PRO A 1 69 ? -2.785 7.197 -19.872 1.00 61.53 69 PRO A CA 1
ATOM 579 C C . PRO A 1 69 ? -2.891 8.725 -19.959 1.00 61.53 69 PRO A C 1
ATOM 581 O O . PRO A 1 69 ? -3.618 9.242 -20.801 1.00 61.53 69 PRO A O 1
ATOM 584 N N . ARG A 1 70 ? -2.112 9.429 -19.123 1.00 62.88 70 ARG A N 1
ATOM 585 C CA . ARG A 1 70 ? -1.982 10.899 -19.091 1.00 62.88 70 ARG A CA 1
ATOM 586 C C . ARG A 1 70 ? -3.308 11.643 -18.888 1.00 62.88 70 ARG A C 1
ATOM 588 O O . ARG A 1 70 ? -3.782 12.315 -19.795 1.00 62.88 70 ARG A O 1
ATOM 595 N N . ARG A 1 71 ? -3.852 11.591 -17.672 1.00 55.03 71 ARG A N 1
ATOM 596 C CA . ARG A 1 71 ? -4.681 12.690 -17.166 1.00 55.03 71 ARG A CA 1
ATOM 597 C C . ARG A 1 71 ? -4.011 13.302 -15.946 1.00 55.03 71 ARG A C 1
ATOM 599 O O . ARG A 1 71 ? -3.892 12.648 -14.915 1.00 55.03 71 ARG A O 1
ATOM 606 N N . PHE A 1 72 ? -3.510 14.516 -16.127 1.00 58.09 72 PHE A N 1
ATOM 607 C CA . PHE A 1 72 ? -2.982 15.407 -15.089 1.00 58.09 72 PHE A CA 1
ATOM 608 C C . PHE A 1 72 ? -3.926 16.604 -14.890 1.00 58.09 72 PHE A C 1
ATOM 610 O O . PHE A 1 7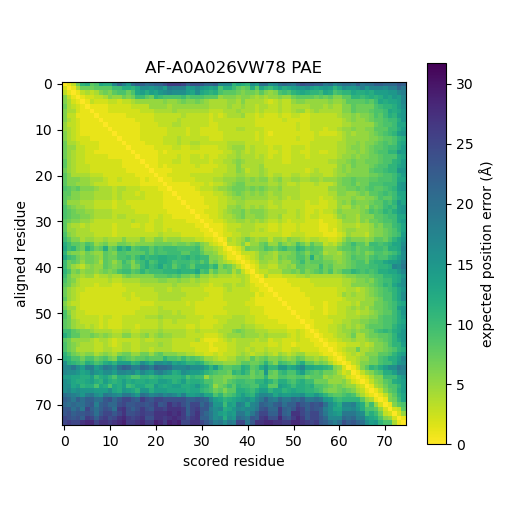2 ? -3.532 17.673 -14.438 1.00 58.09 72 PHE A O 1
ATOM 617 N N . ASP A 1 73 ? -5.180 16.420 -15.275 1.00 58.22 73 ASP A N 1
ATOM 618 C CA . ASP A 1 73 ? -6.183 17.448 -15.449 1.00 58.22 73 ASP A CA 1
ATOM 619 C C . ASP A 1 73 ? -7.421 17.041 -14.644 1.00 58.22 73 ASP A C 1
ATOM 621 O O . ASP A 1 73 ? -8.391 16.481 -15.151 1.00 58.22 73 ASP A O 1
ATOM 625 N N . PHE A 1 74 ? -7.332 17.300 -13.337 1.00 51.75 74 PHE A N 1
ATOM 626 C CA . PHE A 1 74 ? -8.497 17.619 -12.519 1.00 51.75 74 PHE A CA 1
ATOM 627 C C . PHE A 1 74 ? -8.764 19.121 -12.708 1.00 51.75 74 PHE A C 1
ATOM 629 O O . PHE A 1 74 ? -8.199 19.937 -11.982 1.00 51.75 74 PHE A O 1
ATOM 636 N N . THR A 1 75 ? -9.531 19.495 -13.734 1.00 45.47 75 THR A N 1
ATOM 637 C CA . THR A 1 75 ? -10.162 20.828 -13.806 1.00 45.47 75 THR A CA 1
ATOM 638 C C . THR A 1 75 ? -11.550 20.771 -13.212 1.00 45.47 75 THR A C 1
ATOM 640 O O . THR A 1 75 ? -12.276 19.824 -13.596 1.00 45.47 75 THR A O 1
#

Nearest PDB structures (foldseek):
  4mda-assembly1_A  TM=7.677E-01  e=6.407E-01  Drosophila mauritiana

Solvent-accessible surface area (backbone atoms only — not comparable to full-atom values): 4711 Å² total; per-residue (Å²): 134,86,81,40,43,65,62,48,43,45,40,63,68,70,44,43,61,64,77,42,65,89,52,56,70,69,59,63,73,70,45,70,48,79,49,94,52,52,78,41,70,54,38,68,69,47,51,55,48,43,40,70,76,41,73,58,37,49,36,19,60,91,54,96,45,66,57,73,86,87,75,94,73,90,126

pLDDT: mean 81.45, std 12.48, range [45.47, 96.0]

Radius of gyration: 12.89 Å; Cα contacts (8 Å, |Δi|>4): 68; chains: 1; bounding box: 31×30×33 Å